Protein AF-S5NS42-F1 (afdb_monomer_lite)

Sequence (153 aa):
MVRKIIDMSMLDKLKIDGEVGNYLVQWDNTLLLTAYDQNRTFVLTIDGEQLLIRERLKDVLSRFAQANLIYEYEMEVHFAKVGCQTRGYVAGHHRLVPTCGSSNEQVIYYMVHLMEDASELESDKRVEMIMNGREEINIIFKLLPLSVLFAEL

Foldseek 3Di:
DDEAEAELVVLVVDDAPEEDADPPPPLQQFFKWAASDQQWIWTQGLVRHTYIYRGGPVVVVVVVCVVQVNDPVVQVVVCVVQVHPFGWGDHPQATFGWLAHPPDNSIMTGRVNQWDDKDQDVPACKIWTFGNGVHTYIYIYRGHHCCRVPVGD

Organism: NCBI:txid1358027

Radius of gyration: 14.86 Å; chains: 1; bounding box: 41×37×35 Å

Structure (mmCIF, N/CA/C/O backbone):
data_AF-S5NS42-F1
#
_entry.id   AF-S5NS42-F1
#
loop_
_atom_site.group_PDB
_atom_site.id
_atom_site.type_symbol
_atom_site.label_atom_id
_atom_site.label_alt_id
_atom_site.label_comp_id
_atom_site.label_asym_id
_atom_site.label_entity_id
_atom_site.label_seq_id
_atom_site.pdbx_PDB_ins_code
_atom_site.Cartn_x
_atom_site.Cartn_y
_atom_site.Cartn_z
_atom_site.occupancy
_atom_site.B_iso_or_equiv
_atom_site.auth_seq_id
_atom_site.auth_comp_id
_atom_site.auth_asym_id
_atom_site.auth_atom_id
_atom_site.pdbx_PDB_model_num
ATOM 1 N N . MET A 1 1 ? -26.841 -0.116 -1.054 1.00 51.62 1 MET A N 1
ATOM 2 C CA . MET A 1 1 ? -25.405 -0.396 -0.864 1.00 51.62 1 MET A CA 1
ATOM 3 C C . MET A 1 1 ? -25.011 0.108 0.507 1.00 51.62 1 MET A C 1
ATOM 5 O O . MET A 1 1 ? -25.430 1.201 0.866 1.00 51.62 1 MET A O 1
ATOM 9 N N . VAL A 1 2 ? -24.305 -0.702 1.295 1.00 53.41 2 VAL A N 1
ATOM 10 C CA . VAL A 1 2 ? -23.713 -0.262 2.564 1.00 53.41 2 VAL A CA 1
ATOM 11 C C . VAL A 1 2 ? -22.312 0.231 2.222 1.00 53.41 2 VAL A C 1
ATOM 13 O O . VAL A 1 2 ? -21.520 -0.548 1.710 1.00 53.41 2 VAL A O 1
ATOM 16 N N . ARG A 1 3 ? -22.035 1.520 2.436 1.00 66.56 3 ARG A N 1
ATOM 17 C CA . ARG A 1 3 ? -20.693 2.086 2.250 1.00 66.56 3 ARG A CA 1
ATOM 18 C C . ARG A 1 3 ? -19.860 1.821 3.493 1.00 66.56 3 ARG A C 1
ATOM 20 O O . ARG A 1 3 ? -20.271 2.191 4.596 1.00 66.56 3 ARG A O 1
ATOM 27 N N . LYS A 1 4 ? -18.689 1.212 3.319 1.00 79.00 4 LYS A N 1
ATOM 28 C CA . LYS A 1 4 ? -17.708 1.048 4.397 1.00 79.00 4 LYS A CA 1
ATOM 29 C C . LYS A 1 4 ? -16.719 2.205 4.326 1.00 79.00 4 LYS A C 1
ATOM 31 O O . LYS A 1 4 ? -16.038 2.361 3.320 1.00 79.00 4 LYS A O 1
ATOM 36 N N . ILE A 1 5 ? -16.655 3.008 5.386 1.00 82.44 5 ILE A N 1
ATOM 37 C CA . ILE A 1 5 ? -15.693 4.109 5.502 1.00 82.44 5 ILE A CA 1
ATOM 38 C C . ILE A 1 5 ? -14.492 3.620 6.310 1.00 82.44 5 ILE A C 1
ATOM 40 O O . ILE A 1 5 ? -14.656 3.123 7.426 1.00 82.44 5 ILE A O 1
ATOM 44 N N . ILE A 1 6 ? -13.292 3.769 5.755 1.00 85.12 6 ILE A N 1
ATOM 45 C CA . ILE A 1 6 ? -12.029 3.420 6.410 1.00 85.12 6 ILE A CA 1
ATOM 46 C C . ILE A 1 6 ? -11.173 4.680 6.505 1.00 85.12 6 ILE A C 1
ATOM 48 O O . ILE A 1 6 ? -10.697 5.185 5.492 1.00 85.12 6 ILE A O 1
ATOM 52 N N . ASP A 1 7 ? -10.976 5.180 7.727 1.00 85.06 7 ASP A N 1
ATOM 53 C CA . ASP A 1 7 ? -10.090 6.315 7.995 1.00 85.06 7 ASP A CA 1
ATOM 54 C C . ASP A 1 7 ? -8.669 5.820 8.300 1.00 85.06 7 ASP A C 1
ATOM 56 O O . ASP A 1 7 ? -8.358 5.356 9.400 1.00 85.06 7 ASP A O 1
ATOM 60 N N . MET A 1 8 ? -7.788 5.947 7.313 1.00 84.69 8 MET A N 1
ATOM 61 C CA . MET A 1 8 ? -6.383 5.550 7.393 1.00 84.69 8 MET A CA 1
ATOM 62 C C . MET A 1 8 ? -5.561 6.456 8.318 1.00 84.69 8 MET A C 1
ATOM 64 O O . MET A 1 8 ? -4.462 6.079 8.716 1.00 84.69 8 MET A O 1
ATOM 68 N N . SER A 1 9 ? -6.072 7.632 8.713 1.00 78.94 9 SER A N 1
ATOM 69 C CA . SER A 1 9 ? -5.425 8.449 9.753 1.00 78.94 9 SER A CA 1
ATOM 70 C C . SER A 1 9 ? -5.517 7.819 11.146 1.00 78.94 9 SER A C 1
ATOM 72 O O . SER A 1 9 ? -4.790 8.219 12.054 1.00 78.94 9 SER A O 1
ATOM 74 N N . MET A 1 10 ? -6.384 6.817 11.304 1.00 82.69 10 MET A N 1
ATOM 75 C CA . MET A 1 10 ? -6.583 6.041 12.524 1.00 82.69 10 MET A CA 1
ATOM 76 C C . MET A 1 10 ? -6.121 4.590 12.344 1.00 82.69 10 MET A C 1
ATOM 78 O O . MET A 1 10 ? -6.711 3.685 12.931 1.00 82.69 10 MET A O 1
ATOM 82 N N . LEU A 1 11 ? -5.088 4.364 11.520 1.00 85.19 11 LEU A N 1
ATOM 83 C CA . LEU A 1 11 ? -4.556 3.036 11.189 1.00 85.19 11 LEU A CA 1
ATOM 84 C C . LEU A 1 11 ? -4.304 2.163 12.430 1.00 85.19 11 LEU A C 1
ATOM 86 O O . LEU A 1 11 ? -4.633 0.982 12.428 1.00 85.19 11 LEU A O 1
ATOM 90 N N . ASP A 1 12 ? -3.789 2.755 13.507 1.00 83.75 12 ASP A N 1
ATOM 91 C CA . ASP A 1 12 ? -3.507 2.108 14.796 1.00 83.75 12 ASP A CA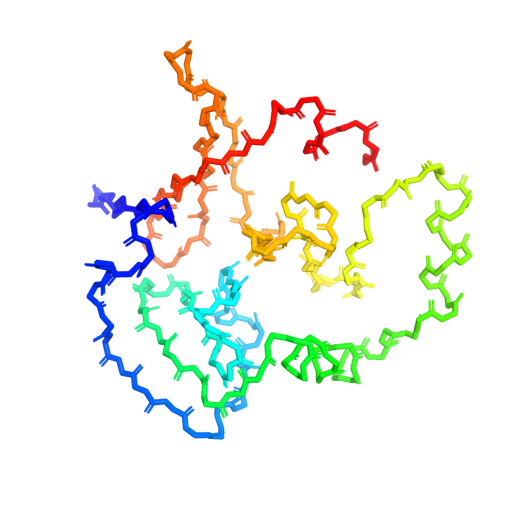 1
ATOM 92 C C . ASP A 1 12 ? -4.761 1.633 15.555 1.00 83.75 12 ASP A C 1
ATOM 94 O O . ASP A 1 12 ? -4.671 0.805 16.462 1.00 83.75 12 ASP A O 1
ATOM 98 N N . LYS A 1 13 ? -5.932 2.164 15.198 1.00 85.19 13 LYS A N 1
ATOM 99 C CA . LYS A 1 13 ? -7.235 1.875 15.815 1.00 85.19 13 LYS A CA 1
ATOM 100 C C . LYS A 1 13 ? -8.141 1.043 14.915 1.00 85.19 13 LYS A C 1
ATOM 102 O O . LYS A 1 13 ? -9.250 0.697 15.329 1.00 85.19 13 LYS A O 1
ATOM 107 N N . LEU A 1 14 ? -7.703 0.751 13.693 1.00 86.44 14 LEU A N 1
ATOM 108 C CA . LEU A 1 14 ? -8.450 -0.082 12.767 1.00 86.44 14 LEU A CA 1
ATOM 109 C C . LEU A 1 14 ? -8.556 -1.515 13.301 1.00 86.44 14 LEU A C 1
ATOM 111 O O . LEU A 1 14 ? -7.640 -2.054 13.927 1.00 86.44 14 LEU A O 1
ATOM 115 N N . LYS A 1 15 ? -9.714 -2.137 13.073 1.00 87.88 15 LYS A N 1
ATOM 116 C CA . LYS A 1 15 ? -9.957 -3.513 13.497 1.00 87.88 15 LYS A CA 1
ATOM 117 C C . LYS A 1 15 ? -9.289 -4.454 12.500 1.00 87.88 15 LYS A C 1
ATOM 119 O O . LYS A 1 15 ? -9.796 -4.650 11.405 1.00 87.88 15 LYS A O 1
ATOM 124 N N . ILE A 1 16 ? -8.193 -5.068 12.923 1.00 92.00 16 ILE A N 1
ATOM 125 C CA . ILE A 1 16 ? -7.483 -6.062 12.121 1.00 92.00 16 ILE A CA 1
ATOM 126 C C . ILE A 1 16 ? -8.263 -7.380 12.125 1.00 92.00 16 ILE A C 1
ATOM 128 O O . ILE A 1 16 ? -8.516 -7.957 13.184 1.00 92.00 16 ILE A O 1
ATOM 132 N N . ASP A 1 17 ? -8.628 -7.850 10.935 1.00 89.25 17 ASP A N 1
ATOM 133 C CA . ASP A 1 17 ? -9.376 -9.092 10.730 1.00 89.25 17 ASP A CA 1
ATOM 134 C C . ASP A 1 17 ? -8.461 -10.324 10.806 1.00 89.25 17 ASP A C 1
ATOM 136 O O . ASP A 1 17 ? -8.896 -11.405 11.205 1.00 89.25 17 ASP A O 1
ATOM 140 N N . GLY A 1 18 ? -7.171 -10.164 10.493 1.00 88.50 18 GLY A N 1
ATOM 141 C CA . GLY A 1 18 ? -6.193 -11.241 10.603 1.00 88.50 18 GLY A CA 1
ATOM 142 C C . GLY A 1 18 ? -4.745 -10.803 10.404 1.00 88.50 18 GLY A C 1
ATOM 143 O O . GLY A 1 18 ? -4.451 -9.745 9.849 1.00 88.50 18 GLY A O 1
ATOM 144 N N . GLU A 1 19 ? -3.824 -11.656 10.848 1.00 88.69 19 GLU A N 1
ATOM 145 C CA . GLU A 1 19 ? -2.389 -11.504 10.621 1.00 88.69 19 GLU A CA 1
ATOM 146 C C . GLU A 1 19 ? -1.857 -12.724 9.866 1.00 88.69 19 GLU A C 1
ATOM 148 O O . GLU A 1 19 ? -2.119 -13.874 10.227 1.00 88.69 19 GLU A O 1
ATOM 153 N N . VAL A 1 20 ? -1.103 -12.469 8.805 1.00 81.69 20 VAL A N 1
ATOM 154 C CA . VAL A 1 20 ? -0.673 -13.461 7.826 1.00 81.69 20 VAL A CA 1
ATOM 155 C C . VAL A 1 20 ? 0.844 -13.397 7.655 1.00 81.69 20 VAL A C 1
ATOM 157 O O . VAL A 1 20 ? 1.434 -12.348 7.408 1.00 81.69 20 VAL A O 1
ATOM 160 N N . GLY A 1 21 ? 1.504 -14.544 7.834 1.00 68.94 21 GLY A N 1
ATOM 161 C CA . GLY A 1 21 ? 2.970 -14.627 7.802 1.00 68.94 21 GLY A CA 1
ATOM 162 C C . GLY A 1 21 ? 3.558 -14.661 6.392 1.00 68.94 21 GLY A C 1
ATOM 163 O O . GLY A 1 21 ? 4.573 -14.031 6.146 1.00 68.94 21 GLY A O 1
ATOM 164 N N . ASN A 1 22 ? 2.895 -15.369 5.475 1.00 62.78 22 ASN A N 1
ATOM 165 C CA . ASN A 1 22 ? 3.347 -15.599 4.099 1.00 62.78 22 ASN A CA 1
ATOM 166 C C . ASN A 1 22 ? 2.214 -15.305 3.116 1.00 62.78 22 ASN A C 1
ATOM 168 O O . ASN A 1 22 ? 1.918 -16.126 2.246 1.00 62.78 22 ASN A O 1
ATOM 172 N N . TYR A 1 23 ? 1.503 -14.191 3.296 1.00 59.41 23 TYR A N 1
ATOM 173 C CA . TYR A 1 23 ? 0.477 -13.823 2.330 1.00 59.41 23 TYR A CA 1
ATOM 174 C C . TYR A 1 23 ? 1.167 -13.585 0.987 1.00 59.41 23 TYR A C 1
ATOM 176 O O . TYR A 1 23 ? 1.861 -12.587 0.793 1.00 59.41 23 TYR A O 1
ATOM 184 N N . LEU A 1 24 ? 1.005 -14.541 0.069 1.00 63.34 24 LEU A N 1
ATOM 185 C CA . LEU A 1 24 ? 1.142 -14.292 -1.355 1.00 63.34 24 LEU A CA 1
ATOM 186 C C . LEU A 1 24 ? 0.087 -13.244 -1.650 1.00 63.34 24 LEU A C 1
ATOM 188 O O . LEU A 1 24 ? -1.085 -13.585 -1.791 1.00 63.34 24 LEU A O 1
ATOM 192 N N . VAL A 1 25 ? 0.492 -11.974 -1.618 1.00 65.06 25 VAL A N 1
ATOM 193 C CA . VAL A 1 25 ? -0.418 -10.869 -1.873 1.00 65.06 25 VAL A CA 1
ATOM 194 C C . VAL A 1 25 ? -1.062 -11.136 -3.219 1.00 65.06 25 VAL A C 1
ATOM 196 O O . VAL A 1 25 ? -0.404 -11.093 -4.257 1.00 65.06 25 VAL A O 1
ATOM 199 N N . GLN A 1 26 ? -2.341 -11.495 -3.187 1.00 79.12 26 GLN A N 1
ATOM 200 C CA . GLN A 1 26 ? -3.133 -11.603 -4.392 1.00 79.12 26 GLN A CA 1
ATOM 201 C C . GLN A 1 26 ? -3.377 -10.171 -4.840 1.00 79.12 26 GLN A C 1
ATOM 203 O O . GLN A 1 26 ? -4.212 -9.464 -4.274 1.00 79.12 26 GLN A O 1
ATOM 208 N N . TRP A 1 27 ? -2.577 -9.717 -5.801 1.00 83.69 27 TRP A N 1
ATOM 209 C CA . TRP A 1 27 ? -2.597 -8.333 -6.266 1.00 83.69 27 TRP A CA 1
ATOM 210 C C . TRP A 1 27 ? -3.961 -7.940 -6.832 1.00 83.69 27 TRP A C 1
ATOM 212 O O . TRP A 1 27 ? -4.399 -6.817 -6.614 1.00 83.69 27 TRP A O 1
ATOM 222 N N . ASP A 1 28 ? -4.674 -8.897 -7.428 1.00 82.12 28 ASP A N 1
ATOM 223 C CA . ASP A 1 28 ? -6.048 -8.726 -7.916 1.00 82.12 28 ASP A CA 1
ATOM 224 C C . ASP A 1 28 ? -7.072 -8.540 -6.784 1.00 82.12 28 ASP A C 1
ATOM 226 O O . ASP A 1 28 ? -8.160 -8.018 -7.003 1.00 82.12 28 ASP A O 1
ATOM 230 N N . ASN A 1 29 ? -6.728 -8.968 -5.567 1.00 85.75 29 ASN A N 1
ATOM 231 C CA . ASN A 1 29 ? -7.566 -8.857 -4.376 1.00 85.75 29 ASN A CA 1
ATOM 232 C C . ASN A 1 29 ? -7.162 -7.677 -3.477 1.00 85.75 29 ASN A C 1
ATOM 234 O O . ASN A 1 29 ? -7.679 -7.540 -2.373 1.00 85.75 29 ASN A O 1
ATOM 238 N N . THR A 1 30 ? -6.212 -6.842 -3.901 1.00 88.81 30 THR A N 1
ATOM 239 C CA . THR A 1 30 ? -5.631 -5.780 -3.070 1.00 88.81 30 THR A CA 1
ATOM 240 C C . THR A 1 30 ? -6.128 -4.412 -3.522 1.00 88.81 30 THR A C 1
ATOM 242 O O . THR A 1 30 ? -5.912 -4.033 -4.666 1.00 88.81 30 THR A O 1
ATOM 245 N N . LEU A 1 31 ? -6.738 -3.639 -2.619 1.00 89.75 31 LEU A N 1
ATOM 246 C CA . LEU A 1 31 ? -7.087 -2.238 -2.878 1.00 89.75 31 LEU A CA 1
ATOM 247 C C . LEU A 1 31 ? -5.925 -1.309 -2.563 1.00 89.75 31 LEU A C 1
ATOM 249 O O . LEU A 1 31 ? -5.535 -0.490 -3.395 1.00 89.75 31 LEU A O 1
ATOM 253 N N . LEU A 1 32 ? -5.382 -1.431 -1.352 1.00 91.69 32 LEU A N 1
ATOM 254 C CA . LEU A 1 32 ? -4.260 -0.623 -0.901 1.00 91.69 32 LEU A CA 1
ATOM 255 C C . LEU A 1 32 ? -3.395 -1.353 0.113 1.00 91.69 32 LEU A C 1
ATOM 257 O O . LEU A 1 32 ? -3.790 -2.361 0.704 1.00 91.69 32 LEU A O 1
ATOM 261 N N . LEU A 1 33 ? -2.212 -0.796 0.327 1.00 92.69 33 LEU A N 1
ATOM 262 C CA . LEU A 1 33 ? -1.259 -1.236 1.324 1.00 92.69 33 LEU A CA 1
ATOM 263 C C . LEU A 1 33 ? -0.427 -0.064 1.851 1.00 92.69 33 LEU A C 1
ATOM 265 O O . LEU A 1 33 ? -0.159 0.909 1.146 1.00 92.69 33 LEU A O 1
ATOM 269 N N . THR A 1 34 ? -0.024 -0.145 3.114 1.00 92.75 34 THR A N 1
ATOM 270 C CA . THR A 1 34 ? 0.806 0.869 3.781 1.00 92.75 34 THR A CA 1
ATOM 271 C C . THR A 1 34 ? 1.598 0.235 4.922 1.00 92.75 34 THR A C 1
ATOM 273 O O . THR A 1 34 ? 1.305 -0.884 5.349 1.00 92.75 34 THR A O 1
ATOM 276 N N . ALA A 1 35 ? 2.627 0.918 5.413 1.00 92.56 35 ALA A N 1
ATOM 277 C CA . ALA A 1 35 ? 3.356 0.457 6.583 1.00 92.56 35 ALA A CA 1
ATOM 278 C C . ALA A 1 35 ? 2.433 0.546 7.807 1.00 92.56 35 ALA A C 1
ATOM 280 O O . ALA A 1 35 ? 1.873 1.599 8.091 1.00 92.56 35 ALA A O 1
ATOM 281 N N . TYR A 1 36 ? 2.272 -0.563 8.528 1.00 91.56 36 TYR A N 1
ATOM 282 C CA . TYR A 1 36 ? 1.589 -0.556 9.822 1.00 91.56 36 TYR A CA 1
ATOM 283 C C . TYR A 1 36 ? 2.567 -0.188 10.940 1.00 91.56 36 TYR A C 1
ATOM 285 O O . TYR A 1 36 ? 2.260 0.595 11.833 1.00 91.56 36 TYR A O 1
ATOM 293 N N . ASP A 1 37 ? 3.773 -0.747 10.861 1.00 90.44 37 ASP A N 1
ATOM 294 C CA . ASP A 1 37 ? 4.928 -0.369 11.664 1.00 90.44 37 ASP A CA 1
ATOM 295 C C . ASP A 1 37 ? 6.223 -0.722 10.915 1.00 90.44 37 ASP A C 1
ATOM 297 O O . ASP A 1 37 ? 6.215 -1.025 9.721 1.00 90.44 37 ASP A O 1
ATOM 301 N N . GLN A 1 38 ? 7.358 -0.696 11.617 1.00 88.38 38 GLN A N 1
ATOM 302 C CA . GLN A 1 38 ? 8.674 -0.966 11.038 1.00 88.38 38 GLN A CA 1
ATOM 303 C C . GLN A 1 38 ? 8.834 -2.365 10.432 1.00 88.38 38 GLN A C 1
ATOM 305 O O . GLN A 1 38 ? 9.768 -2.557 9.658 1.00 88.38 38 GLN A O 1
ATOM 310 N N . ASN A 1 39 ? 7.982 -3.329 10.794 1.00 92.00 39 ASN A N 1
ATOM 311 C CA . ASN A 1 39 ? 8.097 -4.743 10.434 1.00 92.00 39 ASN A CA 1
ATOM 312 C C . ASN A 1 39 ? 6.823 -5.334 9.827 1.00 92.00 39 ASN A C 1
ATOM 314 O O . ASN A 1 39 ? 6.859 -6.480 9.383 1.00 92.00 39 ASN A O 1
ATOM 318 N N . ARG A 1 40 ? 5.713 -4.594 9.825 1.00 92.56 40 ARG A N 1
ATOM 319 C CA . ARG A 1 40 ? 4.413 -5.076 9.358 1.00 92.56 40 ARG A CA 1
ATOM 320 C C . ARG A 1 40 ? 3.802 -4.142 8.328 1.00 92.56 40 ARG A C 1
ATOM 322 O O . ARG A 1 40 ? 3.901 -2.920 8.429 1.00 92.56 40 ARG A O 1
ATOM 329 N N . THR A 1 41 ? 3.113 -4.740 7.367 1.00 93.19 41 THR A N 1
ATOM 330 C CA . THR A 1 41 ? 2.402 -4.041 6.295 1.00 93.19 41 THR A CA 1
ATOM 331 C C . THR A 1 41 ? 0.912 -4.265 6.465 1.00 93.19 41 THR A C 1
ATOM 333 O O . THR A 1 41 ? 0.464 -5.404 6.576 1.00 93.19 41 THR A O 1
ATOM 336 N N . PHE A 1 42 ? 0.150 -3.181 6.476 1.00 93.44 42 PHE A N 1
ATOM 337 C CA . PHE A 1 42 ? -1.300 -3.223 6.397 1.00 93.44 42 PHE A CA 1
ATOM 338 C C . PHE A 1 42 ? -1.735 -3.418 4.947 1.00 93.44 42 PHE A C 1
ATOM 340 O O . PHE A 1 42 ? -1.176 -2.788 4.049 1.00 93.44 42 PHE A O 1
ATOM 347 N N . VAL A 1 43 ? -2.748 -4.253 4.734 1.00 92.50 43 VAL A N 1
ATOM 348 C CA . VAL A 1 43 ? -3.390 -4.477 3.439 1.00 92.50 43 VAL A CA 1
ATOM 349 C C . VAL A 1 43 ? -4.899 -4.385 3.605 1.00 92.50 43 VAL A C 1
ATOM 351 O O . VAL A 1 43 ? -5.468 -5.010 4.499 1.00 92.50 43 VAL A O 1
ATOM 354 N N . LEU A 1 44 ? -5.536 -3.639 2.708 1.00 91.50 44 LEU A N 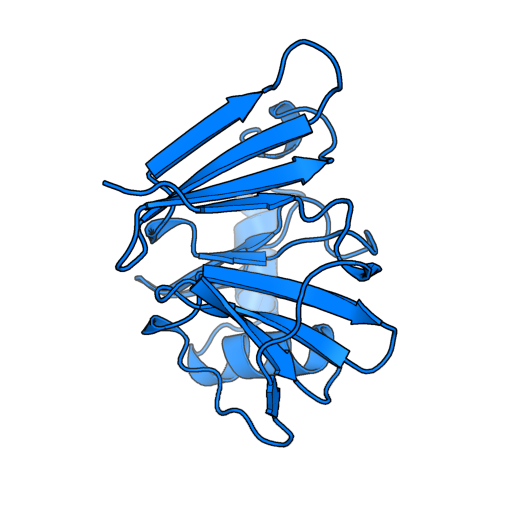1
ATOM 355 C CA . LEU A 1 44 ? -6.982 -3.636 2.540 1.00 91.50 44 LEU A CA 1
ATOM 356 C C . LEU A 1 44 ? -7.339 -4.399 1.266 1.00 91.50 44 LEU A C 1
ATOM 358 O O . LEU A 1 44 ? -6.834 -4.070 0.187 1.00 91.50 44 LEU A O 1
ATOM 362 N N . THR A 1 45 ? -8.211 -5.397 1.383 1.00 90.38 45 THR A N 1
ATOM 363 C CA . THR A 1 45 ? -8.665 -6.196 0.237 1.00 90.38 45 THR A CA 1
ATOM 364 C C . THR A 1 45 ? -9.898 -5.592 -0.440 1.00 90.38 45 THR A C 1
ATOM 366 O O . THR A 1 45 ? -10.571 -4.737 0.137 1.00 90.38 45 THR A O 1
ATOM 369 N N . ILE A 1 46 ? -10.231 -6.045 -1.655 1.00 86.94 46 ILE A N 1
ATOM 370 C CA . ILE A 1 46 ? -11.462 -5.622 -2.365 1.00 86.94 46 ILE A CA 1
ATOM 371 C C . ILE A 1 46 ? -12.741 -6.040 -1.626 1.00 86.94 46 ILE A C 1
ATOM 373 O O . ILE A 1 46 ? -13.796 -5.450 -1.842 1.00 86.94 46 ILE A O 1
ATOM 377 N N . ASP A 1 47 ? -12.645 -7.058 -0.767 1.00 85.94 47 ASP A N 1
ATOM 378 C CA . ASP A 1 47 ? -13.721 -7.532 0.109 1.00 85.94 47 ASP A CA 1
ATOM 379 C C . ASP A 1 47 ? -13.803 -6.706 1.411 1.00 85.94 47 ASP A C 1
ATOM 381 O O . ASP A 1 47 ? -14.635 -6.955 2.280 1.00 85.94 47 ASP A O 1
ATOM 385 N N . GLY A 1 48 ? -12.930 -5.704 1.563 1.00 86.31 48 GLY A N 1
ATOM 386 C CA . GLY A 1 48 ? -12.876 -4.826 2.724 1.00 86.31 48 GLY A CA 1
ATOM 387 C C . GLY A 1 48 ? -12.206 -5.448 3.948 1.00 86.31 48 GLY A C 1
ATOM 388 O O . GLY A 1 48 ? -12.336 -4.881 5.038 1.00 86.31 48 GLY A O 1
ATOM 389 N N . GLU A 1 49 ? -11.514 -6.579 3.796 1.00 89.25 49 GLU A N 1
ATOM 390 C CA . GLU A 1 49 ? -10.757 -7.220 4.875 1.00 89.25 49 GLU A CA 1
ATOM 391 C C . GLU A 1 49 ? -9.491 -6.421 5.187 1.00 89.25 49 GLU A C 1
ATOM 393 O O . GLU A 1 49 ? -8.779 -5.967 4.287 1.00 89.25 49 GLU A O 1
ATOM 398 N N . GLN A 1 50 ? -9.209 -6.266 6.477 1.00 91.69 50 GLN A N 1
ATOM 399 C CA . GLN A 1 50 ? -8.081 -5.509 7.007 1.00 91.69 50 GLN A CA 1
ATOM 400 C C . GLN A 1 50 ? -7.033 -6.480 7.548 1.00 91.69 50 GLN A C 1
ATOM 402 O O . GLN A 1 50 ? -7.175 -7.029 8.644 1.00 91.69 50 GLN A O 1
ATOM 407 N N . LEU A 1 51 ? -5.979 -6.712 6.773 1.00 92.06 51 LEU A N 1
ATOM 408 C CA . LEU A 1 51 ? -4.978 -7.738 7.052 1.00 92.06 51 LEU A CA 1
ATOM 409 C C . LEU A 1 51 ? -3.627 -7.120 7.416 1.00 92.06 51 LEU A C 1
ATOM 411 O O . LEU A 1 51 ? -3.229 -6.087 6.877 1.00 92.06 51 LEU A O 1
ATOM 415 N N . LEU A 1 52 ? -2.885 -7.799 8.293 1.00 92.94 52 LEU A N 1
ATOM 416 C CA . LEU A 1 52 ? -1.481 -7.497 8.568 1.00 92.94 52 LEU A CA 1
ATOM 417 C C . LEU 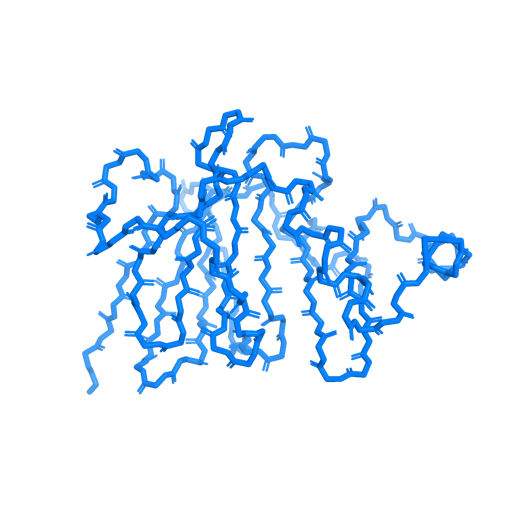A 1 52 ? -0.566 -8.571 7.991 1.00 92.94 52 LEU A C 1
ATOM 419 O O . LEU A 1 52 ? -0.680 -9.744 8.333 1.00 92.94 52 LEU A O 1
ATOM 423 N N . ILE A 1 53 ? 0.397 -8.155 7.180 1.00 91.81 53 ILE A N 1
ATOM 424 C CA . ILE A 1 53 ? 1.495 -8.999 6.713 1.00 91.81 53 ILE A CA 1
ATOM 425 C C . ILE A 1 53 ? 2.691 -8.786 7.637 1.00 91.81 53 ILE A C 1
ATOM 427 O O . ILE A 1 53 ? 3.074 -7.643 7.894 1.00 91.81 53 ILE A O 1
ATOM 431 N N . ARG A 1 54 ? 3.316 -9.874 8.105 1.00 92.00 54 ARG A N 1
ATOM 432 C CA . ARG A 1 54 ? 4.517 -9.850 8.970 1.00 92.00 54 ARG A CA 1
ATOM 433 C C . ARG A 1 54 ? 5.812 -9.496 8.234 1.00 92.00 54 ARG A C 1
ATOM 435 O O . ARG A 1 54 ? 6.849 -10.119 8.449 1.00 92.00 54 ARG A O 1
ATOM 442 N N . GLU A 1 55 ? 5.744 -8.514 7.349 1.00 91.00 55 GLU A N 1
ATOM 443 C CA . GLU A 1 55 ? 6.867 -8.055 6.544 1.00 91.00 55 GLU A CA 1
ATOM 444 C C . GLU A 1 55 ? 6.811 -6.548 6.331 1.00 91.00 55 GLU A C 1
ATOM 446 O O . GLU A 1 55 ? 5.749 -5.918 6.383 1.00 91.00 55 GLU A O 1
ATOM 451 N N . ARG A 1 56 ? 7.977 -5.969 6.049 1.00 92.12 56 ARG A N 1
ATOM 452 C CA . ARG A 1 56 ? 8.120 -4.534 5.811 1.00 92.12 56 ARG A CA 1
ATOM 453 C C . ARG A 1 56 ? 7.500 -4.147 4.485 1.00 92.12 56 ARG A C 1
ATOM 455 O O . ARG A 1 56 ? 7.639 -4.872 3.500 1.00 92.12 56 ARG A O 1
ATOM 462 N N . LEU A 1 57 ? 6.958 -2.934 4.434 1.00 91.69 57 LEU A N 1
ATOM 463 C CA . LEU A 1 57 ? 6.355 -2.380 3.225 1.00 91.69 57 LEU A CA 1
ATOM 464 C C . LEU A 1 57 ? 7.297 -2.479 2.016 1.00 91.69 57 LEU A C 1
ATOM 466 O O . LEU A 1 57 ? 6.885 -2.939 0.956 1.00 91.69 57 LEU A O 1
ATOM 470 N N . LYS A 1 58 ? 8.584 -2.138 2.184 1.00 89.69 58 LYS A N 1
ATOM 471 C CA . LYS A 1 58 ? 9.569 -2.232 1.091 1.00 89.69 58 LYS A CA 1
ATOM 472 C C . LYS A 1 58 ? 9.694 -3.656 0.535 1.00 89.69 58 LYS A C 1
ATOM 474 O O . LYS A 1 58 ? 9.892 -3.830 -0.664 1.00 89.69 58 LYS A O 1
ATOM 479 N N . ASP A 1 59 ? 9.628 -4.659 1.409 1.00 90.88 59 ASP A N 1
ATOM 480 C CA . ASP A 1 59 ? 9.842 -6.058 1.048 1.00 90.88 59 ASP A CA 1
ATOM 481 C C . ASP A 1 59 ? 8.595 -6.578 0.301 1.00 90.88 59 ASP A C 1
ATOM 483 O O . ASP A 1 59 ? 8.715 -7.234 -0.736 1.00 90.88 59 ASP A O 1
ATOM 487 N N . VAL A 1 60 ? 7.395 -6.165 0.734 1.00 90.50 60 VAL A N 1
ATOM 488 C CA . VAL A 1 60 ? 6.126 -6.416 0.026 1.00 90.50 60 VAL A CA 1
ATOM 489 C C . VAL A 1 60 ? 6.113 -5.759 -1.363 1.00 90.50 60 VAL A C 1
ATOM 491 O O . VAL A 1 60 ? 5.802 -6.429 -2.349 1.00 90.50 60 VAL A O 1
ATOM 494 N N . LEU A 1 61 ? 6.509 -4.485 -1.464 1.00 89.94 61 LEU A N 1
ATOM 495 C CA . LEU A 1 61 ? 6.614 -3.754 -2.736 1.00 89.94 61 LEU A CA 1
ATOM 496 C C . LEU A 1 61 ? 7.652 -4.375 -3.680 1.00 89.94 61 LEU A C 1
ATOM 498 O O . LEU A 1 61 ? 7.420 -4.477 -4.882 1.00 89.94 61 LEU A O 1
ATOM 502 N N . SER A 1 62 ? 8.777 -4.853 -3.144 1.00 88.56 62 SER A N 1
ATOM 503 C CA . SER A 1 62 ? 9.804 -5.536 -3.942 1.00 88.56 62 SER A CA 1
ATOM 504 C C . SER A 1 62 ? 9.256 -6.808 -4.589 1.00 88.56 62 SER A C 1
ATOM 506 O O . SER A 1 62 ? 9.536 -7.077 -5.756 1.00 88.56 62 SER A O 1
ATOM 508 N N . ARG A 1 63 ? 8.416 -7.570 -3.878 1.00 88.06 63 ARG A N 1
ATOM 509 C CA . ARG A 1 63 ? 7.733 -8.732 -4.464 1.00 88.06 63 ARG A CA 1
ATOM 510 C C . ARG A 1 63 ? 6.679 -8.350 -5.490 1.00 88.06 63 ARG A C 1
ATOM 512 O O . ARG A 1 63 ? 6.550 -9.065 -6.478 1.00 88.06 63 ARG A O 1
ATOM 519 N N . PHE A 1 64 ? 5.944 -7.254 -5.281 1.00 88.19 64 PHE A N 1
ATOM 520 C CA . PHE A 1 64 ? 5.030 -6.727 -6.300 1.00 88.19 64 PHE A CA 1
ATOM 521 C C . PHE A 1 64 ? 5.781 -6.459 -7.600 1.00 88.19 64 PHE A C 1
ATOM 523 O O . PHE A 1 64 ? 5.376 -6.934 -8.660 1.00 88.19 64 PHE A O 1
ATOM 530 N N . ALA A 1 65 ? 6.906 -5.751 -7.500 1.00 88.31 65 ALA A N 1
ATOM 531 C CA . ALA A 1 65 ? 7.735 -5.424 -8.645 1.00 88.31 65 ALA A CA 1
ATOM 532 C C . ALA A 1 65 ? 8.258 -6.687 -9.344 1.00 88.31 65 ALA A C 1
ATOM 534 O O . ALA A 1 65 ? 8.102 -6.828 -10.553 1.00 88.31 65 ALA A O 1
ATOM 535 N N . GLN A 1 66 ? 8.791 -7.647 -8.583 1.00 88.38 66 GLN A N 1
ATOM 536 C CA . GLN A 1 66 ? 9.281 -8.919 -9.126 1.00 88.38 66 GLN A CA 1
ATOM 537 C C . GLN A 1 66 ? 8.181 -9.732 -9.819 1.00 88.38 66 GLN A C 1
ATOM 539 O O . GLN A 1 66 ? 8.396 -10.227 -10.922 1.00 88.38 66 GLN A O 1
ATOM 544 N N . ALA A 1 67 ? 7.004 -9.853 -9.198 1.00 87.19 67 ALA A N 1
ATOM 545 C CA . ALA A 1 67 ? 5.881 -10.614 -9.744 1.00 87.19 67 ALA A CA 1
ATOM 546 C C . ALA A 1 67 ? 5.339 -10.015 -11.050 1.00 87.19 67 ALA A C 1
ATOM 548 O O . ALA A 1 67 ? 4.842 -10.750 -11.898 1.00 87.19 67 ALA A O 1
ATOM 549 N N . ASN A 1 68 ? 5.462 -8.696 -11.212 1.00 85.75 68 ASN A N 1
ATOM 550 C CA . ASN A 1 68 ? 4.961 -7.958 -12.368 1.00 85.75 68 ASN A CA 1
ATOM 551 C C . ASN A 1 68 ? 6.063 -7.534 -13.354 1.00 85.75 68 ASN A C 1
ATOM 553 O O . ASN A 1 68 ? 5.793 -6.749 -14.259 1.00 85.75 68 ASN A O 1
ATOM 557 N N . LEU A 1 69 ? 7.293 -8.043 -13.189 1.00 87.69 69 LEU A N 1
ATOM 558 C CA . LEU A 1 69 ? 8.458 -7.714 -14.024 1.00 87.69 69 LEU A CA 1
ATOM 559 C C . LEU A 1 69 ? 8.726 -6.200 -14.127 1.00 87.69 69 LEU A C 1
ATOM 561 O O . LEU A 1 69 ? 9.135 -5.701 -15.171 1.00 87.69 69 LEU A O 1
ATOM 565 N N . ILE A 1 70 ? 8.494 -5.468 -13.036 1.00 86.25 70 ILE A N 1
ATOM 566 C CA . ILE A 1 70 ? 8.768 -4.033 -12.942 1.00 86.25 70 ILE A CA 1
ATOM 567 C C . ILE A 1 70 ? 10.215 -3.861 -12.508 1.00 86.25 70 ILE A C 1
ATOM 569 O O . ILE A 1 70 ? 10.578 -4.170 -11.368 1.00 86.25 70 ILE A O 1
ATOM 573 N N . TYR A 1 71 ? 11.043 -3.342 -13.406 1.00 82.38 71 TYR A N 1
ATOM 574 C CA . TYR A 1 71 ? 12.442 -3.079 -13.112 1.00 82.38 71 TYR A CA 1
ATOM 575 C C . TYR A 1 71 ? 12.660 -1.623 -12.705 1.00 82.38 71 TYR A C 1
ATOM 577 O O . TYR A 1 71 ? 12.208 -0.695 -13.373 1.00 82.38 71 TYR A O 1
ATOM 585 N N . GLU A 1 72 ? 13.404 -1.416 -11.616 1.00 77.12 72 GLU A N 1
ATOM 586 C CA . GLU A 1 72 ? 13.666 -0.083 -11.060 1.00 77.12 72 GLU A CA 1
ATOM 587 C C . GLU A 1 72 ? 14.278 0.864 -12.100 1.00 77.12 72 GLU A C 1
ATOM 589 O O . GLU A 1 72 ? 13.776 1.967 -12.288 1.00 77.12 72 GLU A O 1
ATOM 594 N N . TYR A 1 73 ? 15.281 0.402 -12.854 1.00 78.56 73 TYR A N 1
ATOM 595 C CA . TYR A 1 73 ? 15.957 1.216 -13.869 1.00 78.56 73 TYR A CA 1
ATOM 596 C C . TYR A 1 73 ? 15.023 1.684 -14.999 1.00 78.56 73 TYR A C 1
ATOM 598 O O . TYR A 1 73 ? 15.200 2.784 -15.522 1.00 78.56 73 TYR A O 1
ATOM 606 N N . GLU A 1 74 ? 14.020 0.885 -15.379 1.00 75.94 74 GLU A N 1
ATOM 607 C CA . GLU A 1 74 ? 13.036 1.286 -16.390 1.00 75.94 74 GLU A CA 1
ATOM 608 C C . GLU A 1 74 ? 12.129 2.378 -15.831 1.00 75.94 74 GLU A C 1
ATOM 610 O O . GLU A 1 74 ? 11.935 3.417 -16.467 1.00 75.94 74 GLU A O 1
ATOM 615 N N . MET A 1 75 ? 11.641 2.187 -14.602 1.00 76.31 75 MET A N 1
ATOM 616 C CA . MET A 1 75 ? 10.798 3.168 -13.924 1.00 76.31 75 MET A CA 1
ATOM 617 C C . MET A 1 75 ? 11.525 4.500 -13.728 1.00 76.31 75 MET A C 1
ATOM 619 O O . MET A 1 75 ? 10.932 5.551 -13.959 1.00 76.31 75 MET A O 1
ATOM 623 N N . GLU A 1 76 ? 12.812 4.489 -13.369 1.00 75.56 76 GLU A N 1
ATOM 624 C CA . GLU A 1 76 ? 13.606 5.715 -13.226 1.00 75.56 76 GLU A CA 1
ATOM 625 C C . GLU A 1 76 ? 13.680 6.521 -14.522 1.00 75.56 76 GLU A C 1
ATOM 627 O O . GLU A 1 76 ? 13.467 7.735 -14.507 1.00 75.56 76 GLU A O 1
ATOM 632 N N . VAL A 1 77 ? 13.928 5.856 -15.653 1.00 73.06 77 VAL A N 1
ATOM 633 C CA . VAL A 1 77 ? 13.983 6.512 -16.965 1.00 73.06 77 VAL A CA 1
ATOM 634 C C . VAL A 1 77 ? 12.612 7.052 -17.364 1.00 73.06 77 VAL A C 1
ATOM 636 O O . VAL A 1 77 ? 12.522 8.155 -17.908 1.00 73.06 77 VAL A O 1
ATOM 639 N N . HIS A 1 78 ? 11.542 6.296 -17.109 1.00 71.88 78 HIS A N 1
ATOM 640 C CA . HIS A 1 78 ? 10.183 6.727 -17.421 1.00 71.88 78 HIS A CA 1
ATOM 641 C C . HIS A 1 78 ? 9.762 7.936 -16.584 1.00 71.88 78 HIS A C 1
ATOM 643 O O . HIS A 1 78 ? 9.352 8.940 -17.165 1.00 71.88 78 HIS A O 1
ATOM 649 N N . PHE A 1 79 ? 9.935 7.894 -15.261 1.00 73.25 79 PHE A N 1
ATOM 650 C CA . PHE A 1 79 ? 9.575 9.005 -14.378 1.00 73.25 79 PHE A CA 1
ATOM 651 C C . PHE A 1 79 ? 10.419 10.256 -14.636 1.00 73.25 79 PHE A C 1
ATOM 653 O O . PHE A 1 79 ? 9.871 11.355 -14.685 1.00 73.25 79 PHE A O 1
ATOM 660 N N . ALA A 1 80 ? 11.719 10.107 -14.918 1.00 74.69 80 ALA A N 1
ATOM 661 C CA . ALA A 1 80 ? 12.569 11.237 -15.293 1.00 74.69 80 ALA A CA 1
ATOM 662 C C . ALA A 1 80 ? 12.093 11.936 -16.579 1.00 74.69 80 ALA A C 1
ATOM 664 O O . ALA A 1 80 ? 12.193 13.156 -16.689 1.00 74.69 80 ALA A O 1
ATOM 665 N N . LYS A 1 81 ? 11.552 11.186 -17.548 1.00 73.75 81 LYS A N 1
ATOM 666 C CA . LYS A 1 81 ? 11.019 11.750 -18.800 1.00 73.75 81 LYS A CA 1
ATOM 667 C C . LYS A 1 81 ? 9.722 12.531 -18.610 1.00 73.75 81 LYS A C 1
ATOM 669 O O . LYS A 1 81 ? 9.515 13.501 -19.331 1.00 73.75 81 LYS A O 1
ATOM 674 N N . VAL A 1 82 ? 8.861 12.106 -17.686 1.00 71.00 82 VAL A N 1
ATOM 675 C CA . VAL A 1 82 ? 7.573 12.772 -17.418 1.00 71.00 82 VAL A CA 1
ATOM 676 C C . VAL A 1 82 ? 7.664 13.846 -16.331 1.00 71.00 82 VAL A C 1
ATOM 678 O O . VAL A 1 82 ? 6.666 14.480 -16.024 1.00 71.00 82 VAL A O 1
ATOM 681 N N . GLY A 1 83 ? 8.850 14.063 -15.750 1.00 66.44 83 GLY A N 1
ATOM 682 C CA . GLY A 1 83 ? 9.051 15.017 -14.654 1.00 66.44 83 GLY A CA 1
ATOM 683 C C . GLY A 1 83 ? 8.520 14.538 -13.301 1.00 66.44 83 GLY A C 1
ATOM 684 O O . GLY A 1 83 ? 8.680 15.251 -12.319 1.00 66.44 83 GLY A O 1
ATOM 685 N N . CYS A 1 84 ? 7.971 13.320 -13.236 1.00 67.50 84 CYS A N 1
ATOM 686 C CA . CYS A 1 84 ? 7.225 12.842 -12.083 1.00 67.50 84 CYS A CA 1
ATOM 687 C C . CYS A 1 84 ? 8.113 12.638 -10.847 1.00 67.50 84 CYS A C 1
ATOM 689 O O . CYS A 1 84 ? 9.062 11.845 -10.875 1.00 67.50 84 CYS A O 1
ATOM 691 N N . GLN A 1 85 ? 7.788 13.303 -9.737 1.00 64.69 85 GLN A N 1
ATOM 692 C CA . GLN A 1 85 ? 8.521 13.141 -8.471 1.00 64.69 85 GLN A CA 1
ATOM 693 C C . GLN A 1 85 ? 8.096 11.896 -7.681 1.00 64.69 85 GLN A C 1
ATOM 695 O O . GLN A 1 85 ? 8.861 11.377 -6.862 1.00 64.69 85 GLN A O 1
ATOM 700 N N . THR A 1 86 ? 6.887 11.398 -7.934 1.00 68.88 86 THR A N 1
ATOM 701 C CA . THR A 1 86 ? 6.255 10.334 -7.154 1.00 68.88 86 THR A CA 1
ATOM 702 C C . THR A 1 86 ? 6.266 9.022 -7.937 1.00 68.88 86 THR A C 1
ATOM 704 O O . THR A 1 86 ? 5.603 8.876 -8.959 1.00 68.88 86 THR A O 1
ATOM 707 N N . ARG A 1 87 ? 7.036 8.036 -7.461 1.00 74.25 87 ARG A N 1
ATOM 708 C CA . ARG A 1 87 ? 7.277 6.785 -8.196 1.00 74.25 87 ARG A CA 1
ATOM 709 C C . ARG A 1 87 ? 6.265 5.698 -7.821 1.00 74.25 87 ARG A C 1
ATOM 711 O O . ARG A 1 87 ? 6.330 5.139 -6.730 1.00 74.25 87 ARG A O 1
ATOM 718 N N . GLY A 1 88 ? 5.352 5.387 -8.738 1.00 78.62 88 GLY A N 1
ATOM 719 C CA . GLY A 1 88 ? 4.487 4.202 -8.676 1.00 78.62 88 GLY A CA 1
ATOM 720 C C . GLY A 1 88 ? 5.124 2.939 -9.260 1.00 78.62 88 GLY A C 1
ATOM 721 O O . GLY A 1 88 ? 6.157 2.991 -9.920 1.00 78.62 88 GLY A O 1
ATOM 722 N N . TYR A 1 89 ? 4.473 1.799 -9.046 1.00 83.56 89 TYR A N 1
ATOM 723 C CA . TYR A 1 89 ? 4.795 0.511 -9.653 1.00 83.56 89 TYR A CA 1
ATOM 724 C C . TYR A 1 89 ? 3.726 0.187 -10.701 1.00 83.56 89 TYR A C 1
ATOM 726 O O . TYR A 1 89 ? 2.581 -0.117 -10.361 1.00 83.56 89 TYR A O 1
ATOM 734 N N . VAL A 1 90 ? 4.085 0.282 -11.981 1.00 80.69 90 VAL A N 1
ATOM 735 C CA . VAL A 1 90 ? 3.139 0.168 -13.098 1.00 80.69 90 VAL A CA 1
ATOM 736 C C . VAL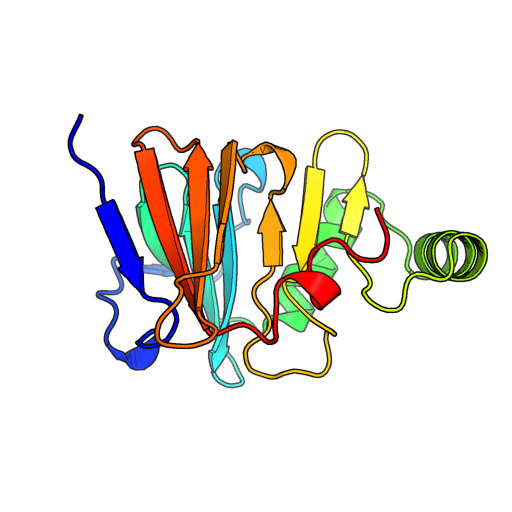 A 1 90 ? 3.574 -0.938 -14.054 1.00 80.69 90 VAL A C 1
ATOM 738 O O . VAL A 1 90 ? 4.637 -0.855 -14.658 1.00 80.69 90 VAL A O 1
ATOM 741 N N . ALA A 1 91 ? 2.716 -1.943 -14.229 1.00 79.75 91 ALA A N 1
ATOM 742 C CA . ALA A 1 91 ? 2.848 -3.004 -15.223 1.00 79.75 91 ALA A CA 1
ATOM 743 C C . ALA A 1 91 ? 1.467 -3.366 -15.787 1.00 79.75 91 ALA A C 1
ATOM 745 O O . ALA A 1 91 ? 0.677 -4.081 -15.170 1.00 79.75 91 ALA A O 1
ATOM 746 N N . GLY A 1 92 ? 1.148 -2.857 -16.980 1.00 79.62 92 GLY A N 1
ATOM 747 C CA . GLY A 1 92 ? -0.131 -3.129 -17.638 1.00 79.62 92 GLY A CA 1
ATOM 748 C C . GLY A 1 92 ? -1.348 -2.697 -16.803 1.00 79.62 92 GLY A C 1
ATOM 749 O O . GLY A 1 92 ? -1.611 -1.503 -16.632 1.00 79.62 92 GLY A O 1
ATOM 750 N N . HIS A 1 93 ? -2.132 -3.673 -16.335 1.00 76.25 93 HIS A N 1
ATOM 751 C CA . HIS A 1 93 ? -3.344 -3.429 -15.537 1.00 76.25 93 HIS A CA 1
ATOM 752 C C . HIS A 1 93 ? -3.030 -3.271 -14.044 1.00 76.25 93 HIS A C 1
ATOM 754 O O . HIS A 1 93 ? -3.758 -2.577 -13.338 1.00 76.25 93 HIS A O 1
ATOM 760 N N . HIS A 1 94 ? -1.906 -3.818 -13.575 1.00 79.25 94 HIS A N 1
ATOM 761 C CA . HIS A 1 94 ? -1.450 -3.665 -12.201 1.00 79.25 94 HIS A CA 1
ATOM 762 C C . HIS A 1 94 ? -0.712 -2.339 -12.056 1.00 79.25 94 HIS A C 1
ATOM 764 O O . HIS A 1 94 ? 0.424 -2.163 -12.498 1.00 79.25 94 HIS A O 1
ATOM 770 N N . ARG A 1 95 ? -1.406 -1.370 -11.465 1.00 85.50 95 ARG A N 1
ATOM 771 C CA . ARG A 1 95 ? -0.929 0.003 -11.307 1.00 85.50 95 ARG A CA 1
ATOM 772 C C . ARG A 1 95 ? -1.038 0.383 -9.841 1.00 85.50 95 ARG A C 1
ATOM 774 O O . ARG A 1 95 ? -2.089 0.839 -9.398 1.00 85.50 95 ARG A O 1
ATOM 781 N N . LEU A 1 96 ? 0.032 0.129 -9.103 1.00 87.62 96 LEU A N 1
ATOM 782 C CA . LEU A 1 96 ? 0.129 0.415 -7.682 1.00 87.62 96 LEU A CA 1
ATOM 783 C C . LEU A 1 96 ? 0.830 1.763 -7.511 1.00 87.62 96 LEU A C 1
ATOM 785 O O . LEU A 1 96 ? 2.045 1.868 -7.683 1.00 87.62 96 LEU A O 1
ATOM 789 N N . VAL A 1 97 ? 0.069 2.807 -7.206 1.00 86.19 97 VAL A N 1
ATOM 790 C CA . VAL A 1 97 ? 0.582 4.179 -7.130 1.00 86.19 97 VAL A CA 1
ATOM 791 C C . VAL A 1 97 ? 0.577 4.660 -5.682 1.00 86.19 97 VAL A C 1
ATOM 793 O O . VAL A 1 97 ? -0.352 4.338 -4.938 1.00 86.19 97 VAL A O 1
ATOM 796 N N . PRO A 1 98 ? 1.608 5.388 -5.236 1.00 86.19 98 PRO A N 1
ATOM 797 C CA . PRO A 1 98 ? 1.611 5.950 -3.902 1.00 86.19 98 PRO A CA 1
ATOM 798 C C . PRO A 1 98 ? 0.838 7.268 -3.853 1.00 86.19 98 PRO A C 1
ATOM 800 O O . PRO A 1 98 ? 0.808 8.043 -4.806 1.00 86.19 98 PRO A O 1
ATOM 803 N N . THR A 1 99 ? 0.256 7.551 -2.696 1.00 78.44 99 THR A N 1
ATOM 804 C CA . THR A 1 99 ? -0.431 8.809 -2.401 1.00 78.44 99 THR A CA 1
ATOM 805 C C . THR A 1 99 ? 0.519 10.005 -2.284 1.00 78.44 99 THR A C 1
ATOM 807 O O . THR A 1 99 ? 0.105 11.148 -2.463 1.00 78.44 99 THR A O 1
ATOM 810 N N . CYS A 1 100 ? 1.790 9.761 -1.964 1.00 74.38 100 CYS A N 1
ATOM 811 C CA . CYS A 1 100 ? 2.845 10.764 -1.843 1.00 74.38 100 CYS A CA 1
ATOM 812 C C . CYS A 1 100 ? 4.229 10.120 -2.050 1.00 74.38 100 CYS A C 1
ATOM 814 O O . CYS A 1 100 ? 4.334 8.937 -2.365 1.00 74.38 100 CYS A O 1
ATOM 816 N N . GLY A 1 101 ? 5.314 10.883 -1.891 1.00 73.31 101 GLY A N 1
ATOM 817 C CA . GLY A 1 101 ? 6.672 10.348 -2.029 1.00 73.31 101 GLY A CA 1
ATOM 818 C C . GLY A 1 101 ? 6.957 9.171 -1.081 1.00 73.31 101 GLY A C 1
ATOM 819 O O . GLY A 1 101 ? 6.550 9.181 0.079 1.00 73.31 101 GLY A O 1
ATOM 820 N N . SER A 1 102 ? 7.713 8.177 -1.557 1.00 72.75 102 SER A N 1
ATOM 821 C CA . SER A 1 102 ? 8.002 6.926 -0.832 1.00 72.75 102 SER A CA 1
ATOM 822 C C . SER A 1 102 ? 8.789 7.097 0.474 1.00 72.75 102 SER A C 1
ATOM 824 O O . SER A 1 102 ? 8.837 6.172 1.281 1.00 72.75 102 SER A O 1
ATOM 826 N N . SER A 1 103 ? 9.405 8.262 0.693 1.00 72.69 103 SER A N 1
ATOM 827 C CA . SER A 1 103 ? 10.091 8.621 1.937 1.00 72.69 103 SER A CA 1
ATOM 828 C C . SER A 1 103 ? 9.141 9.032 3.066 1.00 72.69 103 SER A C 1
ATOM 830 O O . SER A 1 103 ? 9.582 9.166 4.206 1.00 72.69 103 SER A O 1
ATOM 832 N N . ASN A 1 104 ? 7.857 9.251 2.772 1.00 75.56 104 ASN A N 1
ATOM 833 C CA . ASN A 1 104 ? 6.853 9.578 3.774 1.00 75.56 104 ASN A CA 1
ATOM 834 C C . ASN A 1 104 ? 6.382 8.305 4.492 1.00 75.56 104 ASN A C 1
ATOM 836 O O . ASN A 1 104 ? 5.921 7.362 3.857 1.00 75.56 104 ASN A O 1
ATOM 840 N N . GLU A 1 105 ? 6.446 8.291 5.822 1.00 72.19 105 GLU A N 1
ATOM 841 C CA . GLU A 1 105 ? 6.020 7.148 6.643 1.00 72.19 105 GLU A CA 1
ATOM 842 C C . GLU A 1 105 ? 4.515 6.851 6.537 1.00 72.19 105 GLU A C 1
ATOM 844 O O . GLU A 1 105 ? 4.089 5.731 6.796 1.00 72.19 105 GLU A O 1
ATOM 849 N N . GLN A 1 106 ? 3.716 7.837 6.120 1.00 74.69 106 GLN A N 1
ATOM 850 C CA . GLN A 1 106 ? 2.271 7.717 5.908 1.00 74.69 106 GLN A CA 1
ATOM 851 C C . GLN A 1 106 ? 1.906 7.414 4.448 1.00 74.69 106 GLN A C 1
ATOM 853 O O . GLN A 1 106 ? 0.750 7.574 4.055 1.00 74.69 106 GLN A O 1
ATOM 858 N N . VAL A 1 107 ? 2.877 7.020 3.618 1.00 84.12 107 VAL A N 1
ATOM 859 C CA . VAL A 1 107 ? 2.616 6.679 2.219 1.00 84.12 107 VAL A CA 1
ATOM 860 C C . VAL A 1 107 ? 1.648 5.500 2.128 1.00 84.12 107 VAL A C 1
ATOM 862 O O . VAL A 1 107 ? 1.832 4.451 2.749 1.00 84.12 107 VAL A O 1
ATOM 865 N N . ILE A 1 108 ? 0.604 5.667 1.326 1.00 88.44 108 ILE A N 1
ATOM 866 C CA . ILE A 1 108 ? -0.360 4.619 1.011 1.00 88.44 108 ILE A CA 1
ATOM 867 C C . ILE A 1 108 ? -0.175 4.293 -0.458 1.00 88.44 108 ILE A C 1
ATOM 869 O O . ILE A 1 108 ? -0.238 5.179 -1.302 1.00 88.44 108 ILE A O 1
ATOM 873 N N . TYR A 1 109 ? 0.046 3.025 -0.766 1.00 90.31 109 TYR A N 1
ATOM 874 C CA . TYR A 1 109 ? 0.062 2.533 -2.134 1.00 90.31 109 TYR A CA 1
ATOM 875 C C . TYR A 1 109 ? -1.303 1.945 -2.450 1.00 90.31 109 TYR A C 1
ATOM 877 O O . TYR A 1 109 ? -1.776 1.092 -1.705 1.00 90.31 109 TYR A O 1
ATOM 885 N N . TYR A 1 110 ? -1.933 2.373 -3.537 1.00 88.56 110 TYR A N 1
ATOM 886 C CA . TYR A 1 110 ? -3.262 1.909 -3.929 1.00 88.56 110 TYR A CA 1
ATOM 887 C C . TYR A 1 110 ? -3.310 1.499 -5.400 1.00 88.56 110 TYR A C 1
ATOM 889 O O . TYR A 1 110 ? -2.538 1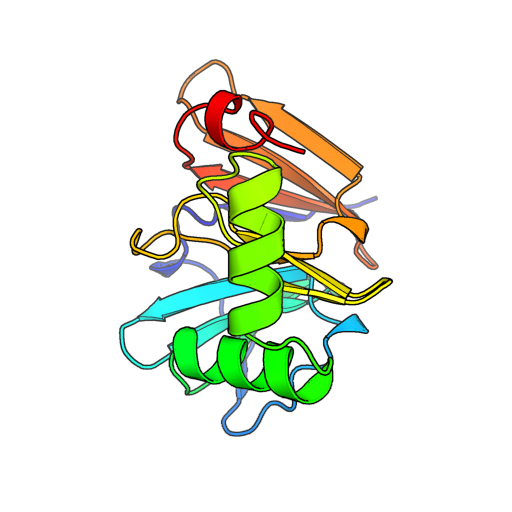.982 -6.232 1.00 88.56 110 TYR A O 1
ATOM 897 N N . MET A 1 111 ? -4.208 0.570 -5.721 1.00 88.81 111 MET A N 1
ATOM 898 C CA . MET A 1 111 ? -4.448 0.123 -7.088 1.00 88.81 111 MET A CA 1
ATOM 899 C C . MET A 1 111 ? -5.297 1.158 -7.829 1.00 88.81 111 MET A C 1
ATOM 901 O O . MET A 1 111 ? -6.520 1.138 -7.736 1.00 88.81 111 MET A O 1
ATOM 905 N N . VAL A 1 112 ? -4.668 2.056 -8.592 1.00 85.44 112 VAL A N 1
ATOM 906 C CA . VAL A 1 112 ? -5.369 3.199 -9.221 1.00 85.44 112 VAL A CA 1
ATOM 907 C C . VAL A 1 112 ? -6.469 2.780 -10.198 1.00 85.44 112 VAL A C 1
ATOM 909 O O . VAL A 1 112 ? -7.435 3.504 -10.382 1.00 85.44 112 VAL A O 1
ATOM 912 N N . HIS A 1 113 ? -6.373 1.594 -10.802 1.00 83.38 113 HIS A N 1
ATOM 913 C CA . HIS A 1 113 ? -7.418 1.084 -11.698 1.00 83.38 113 HIS A CA 1
ATOM 914 C C . HIS A 1 113 ? -8.710 0.677 -10.966 1.00 83.38 113 HIS A C 1
ATOM 916 O O . HIS A 1 113 ? -9.725 0.459 -11.621 1.00 83.38 113 HIS A O 1
ATOM 922 N N . LEU A 1 114 ? -8.666 0.566 -9.635 1.00 84.69 114 LEU A N 1
ATOM 923 C CA . LEU A 1 114 ? -9.822 0.329 -8.770 1.00 84.69 114 LEU A CA 1
ATOM 924 C C . LEU A 1 114 ? -10.344 1.633 -8.147 1.00 84.69 114 LEU A C 1
ATOM 926 O O . LEU A 1 114 ? -11.321 1.592 -7.411 1.00 84.69 114 LEU A O 1
ATOM 930 N N . MET A 1 115 ? -9.723 2.783 -8.423 1.00 82.69 115 MET A N 1
ATOM 931 C CA . MET A 1 115 ? -10.217 4.088 -7.981 1.00 82.69 115 MET A CA 1
ATOM 932 C C . MET A 1 115 ? -11.369 4.540 -8.882 1.00 82.69 115 MET A C 1
ATOM 934 O O . MET A 1 115 ? -11.230 4.556 -10.105 1.00 82.69 115 MET A O 1
ATOM 938 N N . GLU A 1 116 ? -12.495 4.916 -8.279 1.00 81.81 116 GLU A N 1
ATOM 939 C CA . GLU A 1 116 ? -13.648 5.478 -8.991 1.00 81.81 116 GLU A CA 1
ATOM 940 C C . GLU A 1 116 ? -13.624 7.004 -8.983 1.00 81.81 116 GLU A C 1
ATOM 942 O O . GLU A 1 116 ? -13.777 7.634 -10.027 1.00 81.81 116 GLU A O 1
ATOM 947 N N . ASP A 1 117 ? -13.405 7.586 -7.805 1.00 77.50 117 ASP A N 1
ATOM 948 C CA . ASP A 1 117 ? -13.433 9.029 -7.594 1.00 77.50 117 ASP A CA 1
ATOM 949 C C . ASP A 1 117 ? -12.480 9.426 -6.459 1.00 77.50 117 ASP A C 1
ATOM 951 O O . ASP A 1 117 ? -12.144 8.615 -5.589 1.00 77.50 117 ASP A O 1
ATOM 955 N N . ALA A 1 118 ? -12.044 10.681 -6.458 1.00 74.25 118 ALA A N 1
ATOM 956 C CA . ALA A 1 118 ? -11.245 11.261 -5.389 1.00 74.25 118 ALA A CA 1
ATOM 957 C C . ALA A 1 118 ? -11.610 12.734 -5.189 1.00 74.25 118 ALA A C 1
ATOM 959 O O . ALA A 1 118 ? -11.670 13.513 -6.139 1.00 74.25 118 ALA A O 1
ATOM 960 N N . SER A 1 119 ? -11.803 13.133 -3.934 1.00 74.06 119 SER A N 1
ATOM 961 C CA . SER A 1 119 ? -12.217 14.489 -3.579 1.00 74.06 119 SER A CA 1
ATOM 962 C C . SER A 1 119 ? -11.479 15.016 -2.349 1.00 74.06 119 SER A C 1
ATOM 964 O O . SER A 1 119 ? -11.071 14.268 -1.459 1.00 74.06 119 SER A O 1
ATOM 966 N N . GLU A 1 120 ? -11.270 16.331 -2.312 1.00 70.06 120 GLU A N 1
ATOM 967 C CA . GLU A 1 120 ? -10.699 17.022 -1.158 1.00 70.06 120 GLU A CA 1
ATOM 968 C C . GLU A 1 120 ? -11.813 17.331 -0.166 1.00 70.06 120 GLU A C 1
ATOM 970 O O . GLU A 1 120 ? -12.823 17.941 -0.514 1.00 70.06 120 GLU A O 1
ATOM 975 N N . LEU A 1 121 ? -11.612 16.960 1.093 1.00 67.88 121 LEU A N 1
ATOM 976 C CA . LEU A 1 121 ? -12.511 17.346 2.169 1.00 67.88 121 LEU A CA 1
ATOM 977 C C . LEU A 1 121 ? -12.161 18.776 2.604 1.00 67.88 121 LEU A C 1
ATOM 979 O O . LEU A 1 121 ? -11.098 19.012 3.191 1.00 67.88 121 LEU A O 1
ATOM 983 N N . GLU A 1 122 ? -13.072 19.718 2.326 1.00 56.97 122 GLU A N 1
ATOM 984 C CA . GLU A 1 122 ? -12.864 21.172 2.461 1.00 56.97 122 GLU A CA 1
ATOM 985 C C . GLU A 1 122 ? -12.359 21.629 3.840 1.00 56.97 122 GLU A C 1
ATOM 987 O O . GLU A 1 122 ? -11.728 22.679 3.951 1.00 56.97 122 GLU A O 1
ATOM 992 N N . SER A 1 123 ? -12.604 20.863 4.909 1.00 57.69 123 SER A N 1
ATOM 993 C CA . SER A 1 123 ? -12.309 21.320 6.268 1.00 57.69 123 SER A CA 1
ATOM 994 C C . SER A 1 123 ? -10.896 21.012 6.772 1.00 57.69 123 SER A C 1
ATOM 996 O O . SER A 1 123 ? -10.513 21.588 7.785 1.00 57.69 123 SER A O 1
ATOM 998 N N . ASP A 1 124 ? -10.133 20.100 6.146 1.00 59.09 124 ASP A N 1
ATOM 999 C CA . ASP A 1 124 ? -9.030 19.442 6.881 1.00 59.09 124 ASP A CA 1
ATOM 1000 C C . ASP A 1 124 ? -7.815 18.984 6.045 1.00 59.09 124 ASP A C 1
ATOM 1002 O O . ASP A 1 124 ? -6.949 18.269 6.562 1.00 59.09 124 ASP A O 1
ATOM 1006 N N . LYS A 1 125 ? -7.730 19.368 4.758 1.00 64.62 125 LYS A N 1
ATOM 1007 C CA . LYS A 1 125 ? -6.728 18.847 3.795 1.00 64.62 125 LYS A CA 1
ATOM 1008 C C . LYS A 1 125 ? -6.712 17.311 3.724 1.00 64.62 125 LYS A C 1
ATOM 1010 O O . LYS A 1 125 ? -5.689 16.704 3.436 1.00 64.62 125 LYS A O 1
ATOM 1015 N N . ARG A 1 126 ? -7.820 16.653 4.057 1.00 69.81 126 ARG A N 1
ATOM 1016 C CA . ARG A 1 126 ? -7.964 15.203 3.892 1.00 69.81 126 ARG A CA 1
ATOM 1017 C C . ARG A 1 126 ? -8.463 14.928 2.486 1.00 69.81 126 ARG A C 1
ATOM 1019 O O . ARG A 1 126 ? -9.193 15.741 1.926 1.00 69.81 126 ARG A O 1
ATOM 1026 N N . VAL A 1 127 ? -8.080 13.785 1.946 1.00 73.81 127 VAL A N 1
ATOM 1027 C CA . VAL A 1 127 ? -8.587 13.304 0.666 1.00 73.81 127 VAL A CA 1
ATOM 1028 C C . VAL A 1 127 ? -9.465 12.095 0.952 1.00 73.81 127 VAL A C 1
ATOM 1030 O O . VAL A 1 127 ? -9.071 11.187 1.689 1.00 73.81 127 VAL A O 1
ATOM 1033 N N . GLU A 1 128 ? -10.670 12.114 0.401 1.00 78.56 128 GLU A N 1
ATOM 1034 C CA . GLU A 1 128 ? -11.526 10.941 0.308 1.00 78.56 128 GLU A CA 1
ATOM 1035 C C . GLU A 1 128 ? -11.331 10.321 -1.073 1.00 78.56 128 GLU A C 1
ATOM 1037 O O . GLU A 1 128 ? -11.421 11.004 -2.090 1.00 78.56 128 GLU A O 1
ATOM 1042 N N . MET A 1 129 ? -11.048 9.025 -1.098 1.00 81.69 129 MET A N 1
ATOM 1043 C CA . MET A 1 129 ? -10.906 8.230 -2.305 1.00 81.69 129 MET A CA 1
ATOM 1044 C C . MET A 1 129 ? -11.942 7.113 -2.282 1.00 81.69 129 MET A C 1
ATOM 1046 O O . MET A 1 129 ? -11.985 6.302 -1.353 1.00 81.69 129 MET A O 1
ATOM 1050 N N . ILE A 1 130 ? -12.780 7.078 -3.310 1.00 81.44 130 ILE A N 1
ATOM 1051 C CA . ILE A 1 130 ? -13.788 6.042 -3.501 1.00 81.44 130 ILE A CA 1
ATOM 1052 C C . ILE A 1 130 ? -13.147 4.929 -4.320 1.00 81.44 130 ILE A C 1
ATOM 1054 O O . ILE A 1 130 ? -12.646 5.156 -5.424 1.00 81.44 130 ILE A O 1
ATOM 1058 N N . MET A 1 131 ? -13.134 3.726 -3.752 1.00 81.50 131 MET A N 1
ATOM 1059 C CA . MET A 1 131 ? -12.542 2.546 -4.367 1.00 81.50 131 MET A CA 1
ATOM 1060 C C . MET A 1 131 ? -13.623 1.515 -4.689 1.00 81.50 131 MET A C 1
ATOM 1062 O O . MET A 1 131 ? -14.440 1.146 -3.840 1.00 81.50 131 MET A O 1
ATOM 1066 N N . ASN A 1 132 ? -13.563 0.995 -5.909 1.00 78.69 132 ASN A N 1
ATOM 1067 C CA . ASN A 1 132 ? -14.388 -0.098 -6.395 1.00 78.69 132 ASN A CA 1
ATOM 1068 C C . ASN A 1 132 ? -13.859 -1.441 -5.876 1.00 78.69 132 ASN A C 1
ATOM 1070 O O . ASN A 1 132 ? -12.973 -2.059 -6.471 1.00 78.69 132 ASN A O 1
ATOM 1074 N N . GLY A 1 133 ? -14.411 -1.886 -4.747 1.00 69.19 133 GLY A N 1
ATOM 1075 C CA . GLY A 1 133 ? -14.295 -3.257 -4.254 1.00 69.19 133 GLY A CA 1
ATOM 1076 C C . GLY A 1 133 ? -15.494 -4.127 -4.657 1.00 69.19 133 GLY A C 1
ATOM 1077 O O . GLY A 1 133 ? -16.315 -3.745 -5.491 1.00 69.19 133 GLY A O 1
ATOM 1078 N N . ARG A 1 134 ? -15.637 -5.309 -4.036 1.00 73.31 134 ARG A N 1
ATOM 1079 C CA . ARG A 1 134 ? -16.908 -6.068 -4.089 1.00 73.31 134 ARG A CA 1
ATOM 1080 C C . ARG A 1 134 ? -18.018 -5.366 -3.307 1.00 73.31 134 ARG A C 1
ATOM 1082 O O . ARG A 1 134 ? -19.196 -5.535 -3.615 1.00 73.31 134 ARG A O 1
ATOM 1089 N N . GLU A 1 135 ? -17.623 -4.559 -2.331 1.00 70.56 135 GLU A N 1
ATOM 1090 C CA . GLU A 1 135 ? -18.434 -3.516 -1.718 1.00 70.56 135 GLU A CA 1
ATOM 1091 C C . GLU A 1 135 ? -17.859 -2.146 -2.116 1.00 70.56 135 GLU A C 1
ATOM 1093 O O . GLU A 1 135 ? -16.664 -2.026 -2.391 1.00 70.56 135 GLU A O 1
ATOM 1098 N N . GLU A 1 136 ? -18.697 -1.108 -2.151 1.00 68.25 136 GLU A N 1
ATOM 1099 C CA . GLU A 1 136 ? -18.218 0.267 -2.331 1.00 68.25 136 GLU A CA 1
ATOM 1100 C C . GLU A 1 136 ? -17.489 0.693 -1.047 1.00 68.25 136 GLU A C 1
ATOM 1102 O O . GLU A 1 136 ? -18.096 0.797 0.031 1.00 68.25 136 GLU A O 1
ATOM 1107 N N . ILE A 1 137 ? -16.172 0.880 -1.147 1.00 75.88 137 ILE A N 1
ATOM 1108 C CA . ILE A 1 137 ? -15.308 1.181 -0.006 1.00 75.88 137 ILE A CA 1
ATOM 1109 C C . ILE A 1 137 ? -14.802 2.615 -0.149 1.00 75.88 137 ILE A C 1
ATOM 1111 O O . ILE A 1 137 ? -14.027 2.935 -1.050 1.00 75.88 137 ILE A O 1
ATOM 1115 N N . ASN A 1 138 ? -15.212 3.467 0.789 1.00 73.88 138 ASN A N 1
ATOM 1116 C CA . ASN A 1 138 ? -14.711 4.830 0.901 1.00 73.88 138 ASN A CA 1
ATOM 1117 C C . ASN A 1 138 ? -13.482 4.828 1.799 1.00 73.88 138 ASN A C 1
ATOM 1119 O O . ASN A 1 138 ? -13.545 4.495 2.986 1.00 73.88 138 ASN A O 1
ATOM 1123 N N . ILE A 1 139 ? -12.354 5.222 1.231 1.00 76.81 139 ILE A N 1
ATOM 1124 C CA . ILE A 1 139 ? -11.089 5.312 1.937 1.00 76.81 139 ILE A CA 1
ATOM 1125 C C . ILE A 1 139 ? -10.807 6.782 2.179 1.00 76.81 139 ILE A C 1
ATOM 1127 O O . ILE A 1 139 ? -10.647 7.565 1.250 1.00 76.81 139 ILE A O 1
ATOM 1131 N N . ILE A 1 140 ? -10.720 7.157 3.445 1.00 74.75 140 ILE A N 1
ATOM 1132 C CA . ILE A 1 140 ? -10.331 8.500 3.846 1.00 74.75 140 ILE A CA 1
ATOM 1133 C C . ILE A 1 140 ? -8.893 8.417 4.327 1.00 74.75 140 ILE A C 1
ATOM 1135 O O . ILE A 1 140 ? -8.559 7.627 5.208 1.00 74.75 140 ILE A O 1
ATOM 1139 N N . PHE A 1 141 ? -8.025 9.249 3.773 1.00 71.88 141 PHE A N 1
ATOM 1140 C CA . PHE A 1 141 ? -6.677 9.421 4.293 1.00 71.88 141 PHE A CA 1
ATOM 1141 C C . PHE A 1 141 ? -6.327 10.894 4.379 1.00 71.88 141 PHE A C 1
ATOM 1143 O O . PHE A 1 141 ? -6.823 11.755 3.650 1.00 71.88 141 PHE A O 1
ATOM 1150 N N . LYS A 1 142 ? -5.433 11.196 5.313 1.00 62.16 142 LYS A N 1
ATOM 1151 C CA . LYS A 1 142 ? -4.851 12.523 5.398 1.00 62.16 142 LYS A CA 1
ATOM 1152 C C . LYS A 1 142 ? -3.716 12.593 4.389 1.00 62.16 142 LYS A C 1
ATOM 1154 O O . LYS A 1 142 ? -2.733 11.873 4.529 1.00 62.16 142 LYS A O 1
ATOM 1159 N N . LEU A 1 143 ? -3.860 13.444 3.383 1.00 58.00 143 LEU A N 1
ATOM 1160 C CA . LEU A 1 143 ? -2.808 13.698 2.413 1.00 58.00 143 LEU A CA 1
ATOM 1161 C C . LEU A 1 143 ? -2.380 15.162 2.452 1.00 58.00 143 LEU A C 1
ATOM 1163 O O . LEU A 1 143 ? -3.067 16.030 2.977 1.00 58.00 143 LEU A O 1
ATOM 1167 N N . LEU A 1 144 ? -1.198 15.439 1.918 1.00 48.59 144 LEU A N 1
ATOM 1168 C CA . LEU A 1 144 ? -0.884 16.789 1.456 1.00 48.59 144 LEU A CA 1
ATOM 1169 C C . LEU A 1 144 ? -1.783 17.076 0.227 1.00 48.59 144 LEU A C 1
ATOM 1171 O O . LEU A 1 144 ? -2.172 16.121 -0.435 1.00 48.59 144 LEU A O 1
ATOM 1175 N N . PRO A 1 145 ? -2.161 18.339 -0.048 1.00 47.28 145 PRO A N 1
ATOM 1176 C CA . PRO A 1 145 ? -3.227 18.710 -0.999 1.00 47.28 145 PRO A CA 1
ATOM 1177 C C . PRO A 1 145 ? -3.203 17.929 -2.330 1.00 47.28 145 PRO A C 1
ATOM 1179 O O . PRO A 1 145 ? -2.124 17.616 -2.828 1.00 47.28 145 PRO A O 1
ATOM 1182 N N . LEU A 1 146 ? -4.373 17.672 -2.934 1.00 48.97 146 LEU A N 1
ATOM 1183 C CA . LEU A 1 146 ? -4.633 16.968 -4.209 1.00 48.97 146 LEU A CA 1
ATOM 1184 C C . LEU A 1 146 ? -3.729 17.405 -5.354 1.00 48.97 146 LEU A C 1
ATOM 1186 O O . LEU A 1 146 ? -3.467 16.614 -6.259 1.00 48.97 146 LEU A O 1
ATOM 1190 N N . SER A 1 147 ? -3.202 18.629 -5.294 1.00 46.12 147 SER A N 1
ATOM 1191 C CA . SER A 1 147 ? -2.127 19.092 -6.169 1.00 46.12 147 SER A CA 1
ATOM 1192 C C . SER A 1 147 ? -0.916 18.150 -6.198 1.00 46.12 147 SER A C 1
ATOM 1194 O O . SER A 1 147 ? -0.130 18.235 -7.120 1.00 46.12 147 SER A O 1
ATOM 1196 N N . VAL A 1 148 ? -0.730 17.268 -5.211 1.00 46.66 148 VAL A N 1
ATOM 1197 C CA . VAL A 1 148 ? 0.341 16.256 -5.160 1.00 46.66 148 VAL A CA 1
ATOM 1198 C C . VAL A 1 148 ? -0.106 14.909 -5.747 1.00 46.66 148 VAL A C 1
ATOM 1200 O O . VAL A 1 148 ? 0.720 14.167 -6.267 1.00 46.66 148 VAL A O 1
ATOM 1203 N N . LEU A 1 149 ? -1.406 14.603 -5.697 1.00 46.53 149 LEU A N 1
ATOM 1204 C CA . LEU A 1 149 ? -2.006 13.350 -6.182 1.00 46.53 149 LEU A CA 1
ATOM 1205 C C . LEU A 1 149 ? -2.161 13.329 -7.709 1.00 46.53 149 LEU A C 1
ATOM 1207 O O . LEU A 1 149 ? -2.022 12.277 -8.324 1.00 46.53 149 LEU A O 1
ATOM 1211 N N . PHE A 1 150 ? -2.433 14.495 -8.306 1.00 46.34 150 PHE A N 1
ATOM 1212 C CA . PHE A 1 150 ? -2.753 14.642 -9.730 1.00 46.34 150 PHE A CA 1
ATOM 1213 C C . PHE A 1 150 ? -1.780 15.530 -10.515 1.00 46.34 150 PHE A C 1
ATOM 1215 O O . PHE A 1 150 ? -2.019 15.776 -11.693 1.00 46.34 150 PHE A O 1
ATOM 1222 N N . ALA A 1 151 ? -0.698 16.034 -9.908 1.00 37.56 151 ALA A N 1
ATOM 1223 C CA . ALA A 1 151 ? 0.197 16.94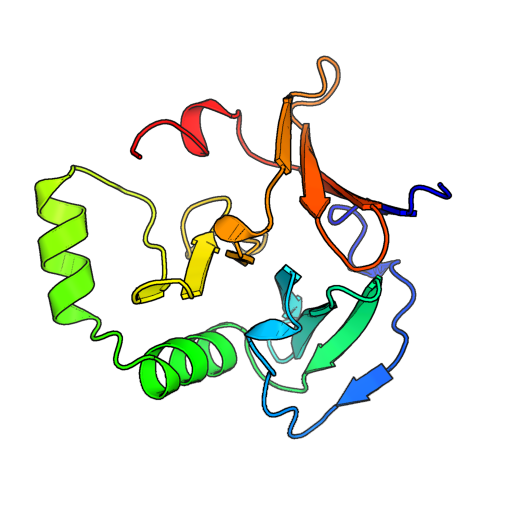9 -10.623 1.00 37.56 151 ALA A CA 1
ATOM 1224 C C . ALA A 1 151 ? 0.905 16.325 -11.835 1.00 37.56 151 ALA A C 1
ATOM 1226 O O . ALA A 1 151 ? 1.347 17.081 -12.693 1.00 37.56 151 ALA A O 1
ATOM 1227 N N . GLU A 1 152 ? 1.056 15.001 -11.923 1.00 35.56 152 GLU A N 1
ATOM 1228 C CA . GLU A 1 152 ? 1.956 14.390 -12.916 1.00 35.56 152 GLU A CA 1
ATOM 1229 C C . GLU A 1 152 ? 1.483 12.997 -13.381 1.00 35.56 152 GLU A C 1
ATOM 1231 O O . GLU A 1 152 ? 2.276 12.054 -13.422 1.00 35.56 152 GLU A O 1
ATOM 1236 N N . LEU A 1 153 ? 0.191 12.861 -13.720 1.00 38.16 153 LEU A N 1
ATOM 1237 C CA . LEU A 1 153 ? -0.293 11.801 -14.622 1.00 38.16 153 LEU A CA 1
ATOM 1238 C C . LEU A 1 153 ? -0.471 12.347 -16.041 1.00 38.16 153 LEU A C 1
ATOM 1240 O O . LEU A 1 153 ? -1.085 13.428 -16.180 1.00 38.16 153 LEU A O 1
#

Secondary structure (DSSP, 8-state):
-PPEEEEGGGGGGS---EEESS----GGGEEEEEESSSS-EEEEETT--EEEESS-HHHHHHHHHHHTT--HHHHHHHHHHHT-SS--EEETTEEEEESS-TT-TT-EEEEGGGEEEEEEETTTTEEEEEEESSSEEEEEEE-S-GGGTSTT-

pLDDT: mean 77.98, std 13.07, range [35.56, 93.44]